Protein AF-X1I5X6-F1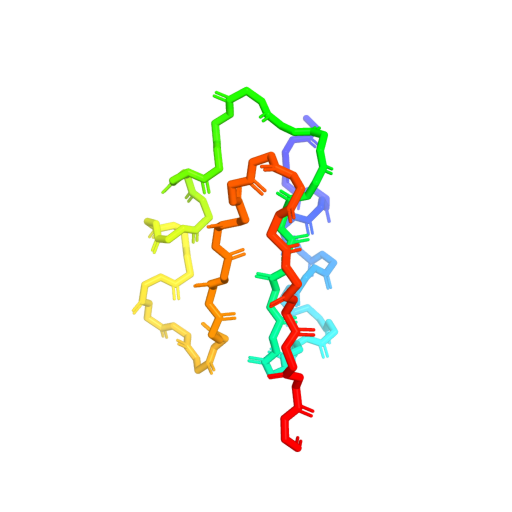 (afdb_monomer_lite)

pLDDT: mean 90.64, std 7.49, range [57.56, 96.38]

Sequence (51 aa):
MPHHLINFIKTVNPEHLIPIHTEQPHFFEIFFRNSDINIIIPTKNETINLQ

Organism: NCBI:txid412755

Structure (mmCIF, N/CA/C/O backbone):
data_AF-X1I5X6-F1
#
_entry.id   AF-X1I5X6-F1
#
loop_
_atom_site.group_PDB
_atom_site.id
_atom_site.type_symbol
_atom_site.label_atom_id
_atom_site.label_alt_id
_atom_site.label_comp_id
_atom_site.label_asym_id
_atom_site.label_entity_id
_atom_site.label_seq_id
_atom_site.pdbx_PDB_ins_code
_atom_site.Cartn_x
_atom_site.Cartn_y
_atom_site.Cartn_z
_atom_site.occupancy
_atom_site.B_iso_or_equiv
_atom_site.auth_seq_id
_atom_site.auth_comp_id
_atom_site.auth_asym_id
_atom_site.auth_atom_id
_atom_site.pdbx_PDB_model_num
ATOM 1 N N . MET A 1 1 ? -10.184 12.360 -8.996 1.00 57.56 1 MET A N 1
ATOM 2 C CA . MET A 1 1 ? -10.338 10.908 -8.744 1.00 57.56 1 MET A CA 1
ATOM 3 C C . MET A 1 1 ? -9.260 10.225 -7.861 1.00 57.56 1 MET A C 1
ATOM 5 O O . MET A 1 1 ? -9.367 9.019 -7.713 1.00 57.56 1 MET A O 1
ATOM 9 N N . PRO A 1 2 ? -8.325 10.903 -7.153 1.00 64.44 2 PRO A N 1
ATOM 10 C CA . PRO A 1 2 ? -7.537 10.256 -6.078 1.00 64.44 2 PRO A CA 1
ATOM 11 C C . PRO A 1 2 ? -8.332 10.027 -4.778 1.00 64.44 2 PRO A C 1
ATOM 13 O O . PRO A 1 2 ? -8.129 9.047 -4.071 1.00 64.44 2 PRO A O 1
ATOM 16 N N . HIS A 1 3 ? -9.277 10.924 -4.4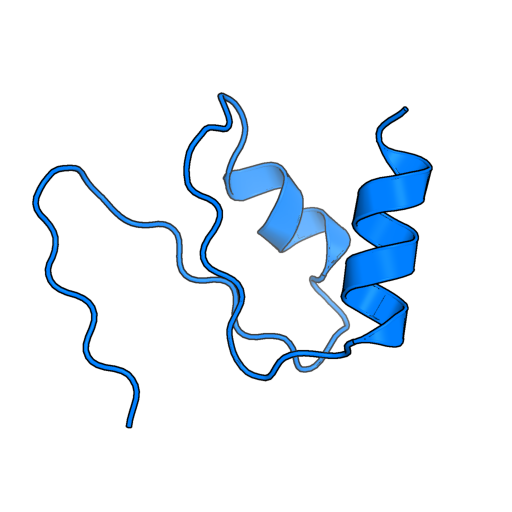76 1.00 74.38 3 HIS A N 1
ATOM 17 C CA . HIS A 1 3 ? -9.990 10.952 -3.192 1.00 74.38 3 HIS A CA 1
ATOM 18 C C . HIS A 1 3 ? -10.835 9.697 -2.915 1.00 74.38 3 HIS A C 1
ATOM 20 O O . HIS A 1 3 ? -10.948 9.291 -1.765 1.00 74.38 3 HIS A O 1
ATOM 26 N N . HIS A 1 4 ? -11.400 9.054 -3.945 1.00 87.88 4 HIS A N 1
ATOM 27 C CA . HIS A 1 4 ? -12.217 7.848 -3.760 1.00 87.88 4 HIS A CA 1
ATOM 28 C C . HIS A 1 4 ? -11.382 6.643 -3.327 1.00 87.88 4 HIS A C 1
ATOM 30 O O . HIS A 1 4 ? -11.779 5.947 -2.399 1.00 87.88 4 HIS A O 1
ATOM 36 N N . LEU A 1 5 ? -10.216 6.431 -3.948 1.00 89.06 5 LEU A N 1
ATOM 37 C CA . LEU A 1 5 ? -9.306 5.341 -3.585 1.00 89.06 5 LEU A CA 1
ATOM 38 C C . LEU A 1 5 ? -8.799 5.512 -2.152 1.00 89.06 5 LEU A C 1
ATOM 40 O O . LEU A 1 5 ? -8.815 4.578 -1.361 1.00 89.06 5 LEU A O 1
ATOM 44 N N . ILE A 1 6 ? -8.406 6.732 -1.805 1.00 89.75 6 ILE A N 1
ATOM 45 C CA . ILE A 1 6 ? -7.963 7.065 -0.457 1.00 89.75 6 ILE A CA 1
ATOM 46 C C . ILE A 1 6 ? -9.057 6.814 0.584 1.00 89.75 6 ILE A C 1
ATOM 48 O O . ILE A 1 6 ? -8.790 6.209 1.620 1.00 89.75 6 ILE A O 1
ATOM 52 N N . ASN A 1 7 ? -10.279 7.286 0.322 1.00 92.00 7 ASN A N 1
ATOM 53 C CA . ASN A 1 7 ? -11.398 7.082 1.237 1.00 92.00 7 ASN A CA 1
ATOM 54 C C . ASN A 1 7 ? -11.713 5.593 1.379 1.00 92.00 7 ASN A C 1
ATOM 56 O O . ASN A 1 7 ? -11.913 5.127 2.493 1.00 92.00 7 ASN A O 1
ATOM 60 N N . PHE A 1 8 ? -11.674 4.845 0.276 1.00 93.94 8 PHE A N 1
ATOM 61 C CA . PHE A 1 8 ? -11.835 3.397 0.290 1.00 93.94 8 PHE A CA 1
ATOM 62 C C . PHE A 1 8 ? -10.781 2.712 1.171 1.00 93.94 8 PHE A C 1
ATOM 64 O O . PHE A 1 8 ? -11.145 1.951 2.064 1.00 93.94 8 PHE A O 1
ATOM 71 N N . ILE A 1 9 ? -9.495 3.030 0.990 1.00 94.25 9 ILE A N 1
ATOM 72 C CA . ILE A 1 9 ? -8.405 2.459 1.797 1.00 94.25 9 ILE A CA 1
ATOM 73 C C . ILE A 1 9 ? -8.597 2.796 3.282 1.00 94.25 9 ILE A C 1
ATOM 75 O O . ILE A 1 9 ? -8.463 1.913 4.123 1.00 94.25 9 ILE A O 1
ATOM 79 N N . LYS A 1 10 ? -8.980 4.037 3.614 1.00 92.50 10 LYS A N 1
ATOM 80 C CA . LYS A 1 10 ? -9.289 4.440 4.999 1.00 92.50 10 LYS A CA 1
ATOM 81 C C . LYS A 1 10 ? -10.465 3.673 5.599 1.00 92.50 10 LYS A C 1
ATOM 83 O O . LYS A 1 10 ? -10.438 3.371 6.784 1.00 92.50 10 LYS A O 1
ATOM 88 N N . THR A 1 11 ? -11.501 3.391 4.811 1.00 94.94 11 THR A N 1
ATOM 89 C CA . THR A 1 11 ? -12.670 2.633 5.276 1.00 94.94 11 THR A CA 1
ATOM 90 C C . THR A 1 11 ? -12.346 1.158 5.486 1.00 94.94 11 THR A C 1
ATOM 92 O O . THR A 1 11 ? -12.828 0.573 6.449 1.00 94.94 11 THR A O 1
ATOM 95 N N . VAL A 1 12 ? -11.536 0.561 4.608 1.00 96.38 12 VAL A N 1
ATOM 96 C CA . VAL A 1 12 ? -11.079 -0.828 4.766 1.00 96.38 12 VAL A CA 1
ATOM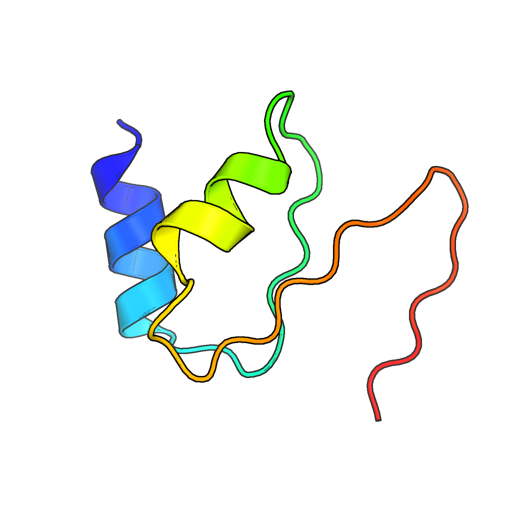 97 C C . VAL A 1 12 ? -10.103 -0.958 5.939 1.00 96.38 12 VAL A C 1
ATOM 99 O O . VAL A 1 12 ? -10.138 -1.970 6.629 1.00 96.38 12 VAL A O 1
ATOM 102 N N . ASN A 1 13 ? -9.270 0.063 6.172 1.00 94.69 13 ASN A N 1
ATOM 103 C CA . ASN A 1 13 ? -8.230 0.101 7.204 1.00 94.69 13 ASN A CA 1
ATOM 104 C C . ASN A 1 13 ? -7.346 -1.167 7.220 1.00 94.69 13 ASN A C 1
ATOM 106 O O . ASN A 1 13 ? -7.340 -1.902 8.209 1.00 94.69 13 ASN A O 1
ATOM 110 N N . PRO A 1 14 ? -6.651 -1.473 6.109 1.00 96.12 14 PRO A N 1
ATOM 111 C CA . PRO A 1 14 ? -5.856 -2.690 6.006 1.00 96.12 14 PRO A CA 1
ATOM 112 C C . PRO A 1 14 ? -4.599 -2.622 6.878 1.00 96.12 14 PRO A C 1
ATOM 114 O O . PRO A 1 14 ? -3.989 -1.567 7.009 1.00 96.12 14 PRO A O 1
ATOM 117 N N . GLU A 1 15 ? -4.148 -3.768 7.384 1.00 96.19 15 GLU A N 1
ATOM 118 C CA . GLU A 1 15 ? -2.841 -3.875 8.048 1.00 96.19 15 GLU A CA 1
ATOM 119 C C . GLU A 1 15 ? -1.687 -3.609 7.068 1.00 96.19 15 GLU A C 1
ATOM 121 O O . GLU A 1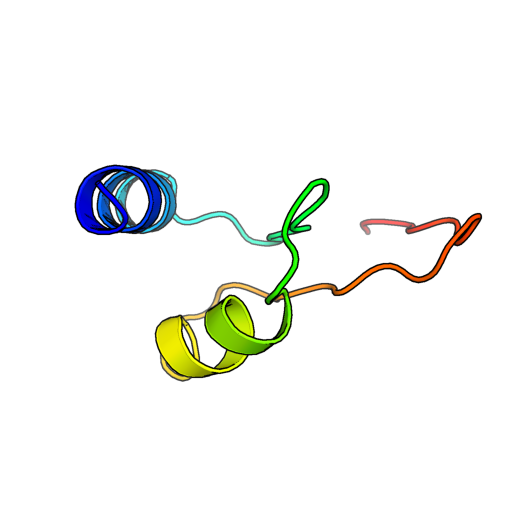 15 ? -0.741 -2.895 7.391 1.00 96.19 15 GLU A O 1
ATOM 126 N N . HIS A 1 16 ? -1.799 -4.123 5.838 1.00 96.19 16 HIS A N 1
ATOM 127 C CA . HIS A 1 16 ? -0.799 -3.966 4.783 1.00 96.19 16 HIS A CA 1
ATOM 128 C C . HIS A 1 16 ? -1.400 -3.354 3.518 1.00 96.19 16 HIS A C 1
ATOM 130 O O . HIS A 1 16 ? -2.421 -3.824 3.009 1.00 96.19 16 HIS A O 1
ATOM 136 N N . LEU A 1 17 ? -0.725 -2.351 2.954 1.00 95.44 17 LEU A N 1
ATOM 137 C CA . LEU A 1 17 ? -1.056 -1.774 1.652 1.00 95.44 17 LEU A CA 1
ATOM 138 C C . LEU A 1 17 ? 0.131 -1.920 0.696 1.00 95.44 17 LEU A C 1
ATOM 140 O O . LEU A 1 17 ? 1.197 -1.352 0.926 1.00 95.44 17 LEU A O 1
ATOM 144 N N . ILE A 1 18 ? -0.090 -2.642 -0.405 1.00 95.38 18 ILE A N 1
ATOM 145 C CA . ILE A 1 18 ? 0.907 -2.899 -1.451 1.00 95.38 18 ILE A CA 1
ATOM 146 C C . ILE A 1 18 ? 0.436 -2.230 -2.754 1.00 95.38 18 ILE A C 1
ATOM 148 O O . ILE A 1 18 ? -0.400 -2.795 -3.467 1.00 95.38 18 ILE A O 1
ATOM 152 N N . PRO A 1 19 ? 0.909 -1.017 -3.086 1.00 92.75 19 PRO A N 1
ATOM 153 C CA . PRO A 1 19 ? 0.509 -0.342 -4.310 1.00 92.75 19 PRO A CA 1
ATOM 154 C C . PRO A 1 19 ? 1.249 -0.928 -5.524 1.00 92.75 19 PRO A C 1
ATOM 156 O O . PRO A 1 19 ? 2.430 -0.672 -5.743 1.00 92.75 19 PRO A O 1
ATOM 159 N N . ILE A 1 20 ? 0.523 -1.687 -6.345 1.00 87.38 20 ILE A N 1
ATOM 160 C CA . ILE A 1 20 ? 0.965 -2.211 -7.646 1.00 87.38 20 ILE A CA 1
ATOM 161 C C . ILE A 1 20 ? 0.179 -1.480 -8.747 1.00 87.38 20 ILE A C 1
ATOM 163 O O . ILE A 1 20 ? -1.027 -1.312 -8.615 1.00 87.38 20 ILE A O 1
ATOM 167 N N . HIS A 1 21 ? 0.838 -1.004 -9.809 1.00 87.88 21 HIS A N 1
ATOM 168 C CA . HIS A 1 21 ? 0.270 -0.120 -10.858 1.00 87.88 21 HIS A CA 1
ATOM 169 C C . HIS A 1 21 ? 0.101 1.368 -10.491 1.00 87.88 21 HIS A C 1
ATOM 171 O O . HIS A 1 21 ? -0.927 1.983 -10.768 1.00 87.88 21 HIS A O 1
ATOM 177 N N . THR A 1 22 ? 1.136 1.979 -9.916 1.00 88.31 22 THR A N 1
ATOM 178 C CA . THR A 1 22 ? 1.216 3.437 -9.738 1.00 88.31 22 THR A CA 1
ATOM 179 C C . THR A 1 22 ? 2.599 3.954 -10.122 1.00 88.31 22 THR A C 1
ATOM 181 O O . THR A 1 22 ? 3.602 3.309 -9.832 1.00 88.31 22 THR A O 1
ATOM 184 N N . GLU A 1 23 ? 2.654 5.142 -10.724 1.00 89.88 23 GLU A N 1
ATOM 185 C CA . GLU A 1 23 ? 3.905 5.871 -10.993 1.00 89.88 23 GLU A CA 1
ATOM 186 C C . GLU A 1 23 ? 4.441 6.585 -9.736 1.00 89.88 23 GLU A C 1
ATOM 188 O O . GLU A 1 23 ? 5.559 7.093 -9.723 1.00 89.88 23 GLU A O 1
ATOM 193 N N . GLN A 1 24 ? 3.635 6.666 -8.668 1.00 91.00 24 GLN A N 1
ATOM 194 C CA . GLN A 1 24 ? 3.955 7.397 -7.436 1.00 91.00 24 GLN A CA 1
ATOM 195 C C . GLN A 1 24 ? 3.660 6.552 -6.182 1.00 91.00 24 GLN A C 1
ATOM 197 O O . GLN A 1 24 ? 2.775 6.900 -5.397 1.00 91.00 24 GLN A O 1
ATOM 202 N N . PRO A 1 25 ? 4.369 5.433 -5.951 1.00 91.69 25 PRO A N 1
ATOM 203 C CA . PRO A 1 25 ? 4.118 4.569 -4.793 1.00 91.69 25 PRO A CA 1
ATOM 204 C C . PRO A 1 25 ? 4.424 5.261 -3.453 1.00 91.69 25 PRO A C 1
ATOM 206 O O . PRO A 1 25 ? 3.671 5.115 -2.494 1.00 91.69 25 PRO A O 1
ATOM 209 N N . HIS A 1 26 ? 5.445 6.121 -3.406 1.00 92.62 26 HIS A N 1
ATOM 210 C CA . HIS A 1 26 ? 5.815 6.891 -2.207 1.00 92.62 26 HIS A CA 1
ATOM 211 C C . HIS A 1 26 ? 4.763 7.924 -1.777 1.00 92.62 26 HIS A C 1
ATOM 213 O O . HIS A 1 26 ? 4.783 8.414 -0.649 1.00 92.62 26 HIS A O 1
ATOM 219 N N . PHE A 1 27 ? 3.797 8.251 -2.644 1.00 91.81 27 PHE A N 1
ATOM 220 C CA . PHE A 1 27 ? 2.673 9.102 -2.252 1.00 91.81 27 PHE A CA 1
ATOM 221 C C . PHE A 1 27 ? 1.857 8.469 -1.116 1.00 91.81 27 PHE A C 1
ATOM 223 O O . PHE A 1 27 ? 1.377 9.176 -0.230 1.00 91.81 27 PHE A O 1
ATOM 230 N N . PHE A 1 28 ? 1.726 7.141 -1.118 1.00 92.31 28 PHE A N 1
ATOM 231 C CA . PHE A 1 28 ? 0.957 6.418 -0.112 1.00 92.31 28 PHE A CA 1
ATOM 232 C C . PHE A 1 28 ? 1.621 6.494 1.270 1.00 92.31 28 PHE A C 1
ATOM 234 O O . PHE A 1 28 ? 0.918 6.681 2.257 1.00 92.31 28 PHE A O 1
ATOM 241 N N . GLU A 1 29 ? 2.954 6.481 1.347 1.00 93.62 29 GLU A N 1
ATOM 242 C CA . GLU A 1 29 ? 3.696 6.681 2.603 1.00 93.62 29 GLU A CA 1
ATOM 243 C C . GLU A 1 29 ? 3.425 8.061 3.215 1.00 93.62 29 GLU A C 1
ATOM 245 O O . GLU A 1 29 ? 3.196 8.184 4.416 1.00 93.62 29 GLU A O 1
ATOM 250 N N . ILE A 1 30 ? 3.398 9.112 2.388 1.00 92.50 30 ILE A N 1
ATOM 251 C CA . ILE A 1 30 ? 3.091 10.476 2.844 1.00 92.50 30 ILE A CA 1
ATOM 252 C C . ILE A 1 30 ? 1.637 10.562 3.305 1.00 92.50 30 ILE A C 1
ATOM 254 O O . ILE A 1 30 ? 1.342 11.139 4.354 1.00 92.50 30 ILE A O 1
ATOM 258 N N . PHE A 1 31 ? 0.723 9.996 2.519 1.00 90.88 31 PHE A N 1
ATOM 259 C CA . PHE A 1 31 ? -0.706 10.103 2.772 1.00 90.88 31 PHE A 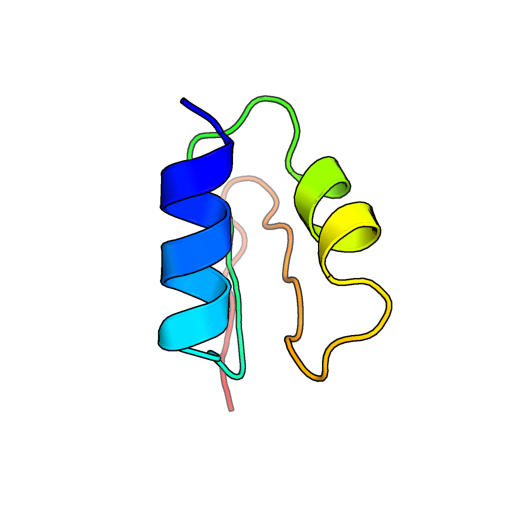CA 1
ATOM 260 C C . PHE A 1 31 ? -1.136 9.356 4.045 1.00 90.88 31 PHE A C 1
ATOM 262 O O . PHE A 1 31 ? -1.994 9.834 4.791 1.00 90.88 31 PHE A O 1
ATOM 269 N N . PHE A 1 32 ? -0.526 8.199 4.299 1.00 93.06 32 PHE A N 1
ATOM 270 C CA . PHE A 1 32 ? -0.859 7.296 5.401 1.00 93.06 32 PHE A CA 1
ATOM 271 C C . PHE A 1 32 ? 0.149 7.341 6.557 1.00 93.06 32 PHE A C 1
ATOM 273 O O . PHE A 1 32 ? 0.082 6.517 7.462 1.00 93.06 32 PHE A O 1
ATOM 280 N N . ARG A 1 33 ? 1.025 8.354 6.589 1.00 91.88 33 ARG A N 1
ATOM 281 C CA . ARG A 1 33 ? 2.089 8.524 7.595 1.00 91.88 33 ARG A CA 1
ATOM 282 C C . ARG A 1 33 ? 1.627 8.428 9.052 1.00 91.88 33 ARG A C 1
ATOM 284 O O . ARG A 1 33 ? 2.391 8.001 9.906 1.00 91.88 33 ARG A O 1
ATOM 291 N N . ASN A 1 34 ? 0.403 8.873 9.328 1.00 92.31 34 ASN A N 1
ATOM 292 C CA . ASN A 1 34 ? -0.180 8.908 10.671 1.00 92.31 34 ASN A CA 1
ATOM 293 C C . ASN A 1 34 ? -1.244 7.815 10.876 1.00 92.31 34 ASN A C 1
ATOM 295 O O . ASN A 1 34 ? -2.117 7.974 11.727 1.00 92.31 34 ASN A O 1
ATOM 299 N N . SER A 1 35 ? -1.243 6.771 10.048 1.00 92.81 35 SER A N 1
ATOM 300 C CA . SER A 1 35 ? -2.123 5.610 10.200 1.00 92.81 35 SER A CA 1
ATOM 301 C C . SER A 1 35 ? -1.313 4.377 10.571 1.00 92.81 35 SER A C 1
ATOM 303 O O . SER A 1 35 ? -0.120 4.321 10.289 1.00 92.81 35 SER A O 1
ATOM 305 N N . ASP A 1 36 ? -1.987 3.374 11.120 1.00 94.25 36 ASP A N 1
ATOM 306 C CA . ASP A 1 36 ? -1.374 2.086 11.463 1.00 94.25 36 ASP A CA 1
ATOM 307 C C . ASP A 1 36 ? -1.171 1.176 10.233 1.00 94.25 36 ASP A C 1
ATOM 309 O O . ASP A 1 36 ? -0.768 0.024 10.361 1.00 94.25 36 ASP A O 1
ATOM 313 N N . ILE A 1 37 ? -1.454 1.686 9.030 1.00 95.94 37 ILE A N 1
ATOM 314 C CA . ILE A 1 37 ? -1.319 0.953 7.772 1.00 95.94 37 ILE A CA 1
ATOM 315 C C . ILE A 1 37 ? 0.165 0.834 7.418 1.00 95.94 37 ILE A C 1
ATOM 317 O O . ILE A 1 37 ? 0.839 1.836 7.163 1.00 95.94 37 ILE A O 1
ATOM 321 N N . ASN A 1 38 ? 0.659 -0.397 7.313 1.00 95.56 38 ASN A N 1
ATOM 322 C CA . ASN A 1 38 ? 2.007 -0.672 6.839 1.00 95.56 38 ASN A CA 1
ATOM 323 C C . ASN A 1 38 ? 2.061 -0.603 5.302 1.00 95.56 38 ASN A C 1
ATOM 325 O O . ASN A 1 38 ? 1.488 -1.443 4.601 1.00 95.56 38 ASN A O 1
ATOM 329 N N . ILE A 1 39 ? 2.749 0.409 4.772 1.00 95.69 39 ILE A N 1
ATOM 330 C CA . ILE A 1 39 ? 2.925 0.611 3.331 1.00 95.69 39 ILE A CA 1
ATOM 331 C C . ILE A 1 39 ? 4.142 -0.191 2.868 1.00 95.69 39 ILE A C 1
ATOM 333 O O . ILE A 1 39 ? 5.258 0.059 3.317 1.00 95.69 39 ILE A O 1
ATOM 337 N N . ILE A 1 40 ? 3.943 -1.124 1.939 1.00 95.56 40 ILE A N 1
ATOM 338 C CA . ILE A 1 40 ? 5.018 -1.949 1.375 1.00 95.56 40 ILE A CA 1
ATOM 339 C C . ILE A 1 40 ? 5.153 -1.590 -0.099 1.00 95.56 40 ILE A C 1
ATOM 341 O O . ILE A 1 40 ? 4.255 -1.880 -0.885 1.00 95.56 40 ILE A O 1
ATOM 345 N N . ILE A 1 41 ? 6.264 -0.962 -0.485 1.00 94.56 41 ILE A N 1
ATOM 346 C CA . ILE A 1 41 ? 6.537 -0.606 -1.882 1.00 94.56 41 ILE A CA 1
ATOM 347 C C . ILE A 1 41 ? 7.370 -1.723 -2.515 1.00 94.56 41 ILE A C 1
ATOM 349 O O . ILE A 1 41 ? 8.563 -1.812 -2.224 1.00 94.56 41 ILE A O 1
ATOM 353 N N . PRO A 1 42 ? 6.773 -2.570 -3.372 1.00 92.62 42 PRO A N 1
ATOM 354 C CA . PRO A 1 42 ? 7.499 -3.671 -3.978 1.00 92.62 42 PRO A CA 1
ATOM 355 C C . PRO A 1 42 ? 8.468 -3.177 -5.051 1.00 92.62 42 PRO A C 1
ATOM 357 O O . PRO A 1 42 ? 8.159 -2.288 -5.851 1.00 92.62 42 PRO A O 1
ATOM 360 N N . THR A 1 43 ? 9.605 -3.851 -5.143 1.00 91.06 43 THR A N 1
ATOM 361 C CA . THR A 1 43 ? 10.484 -3.830 -6.309 1.00 91.06 43 THR A CA 1
ATOM 362 C C . THR A 1 43 ? 10.103 -4.938 -7.296 1.00 91.06 43 THR A C 1
ATOM 364 O O . THR A 1 43 ? 9.379 -5.888 -6.988 1.00 91.06 43 THR A O 1
ATOM 367 N N . LYS A 1 44 ? 10.539 -4.810 -8.554 1.00 89.06 44 LYS A N 1
ATOM 368 C CA . LYS A 1 44 ? 10.175 -5.771 -9.603 1.00 89.06 44 LYS A CA 1
ATOM 369 C C . LYS A 1 44 ? 10.710 -7.167 -9.261 1.00 89.06 44 LYS A C 1
ATOM 371 O O . LYS A 1 44 ? 11.907 -7.323 -9.047 1.00 89.06 44 LYS A O 1
ATOM 376 N N . ASN A 1 45 ? 9.832 -8.172 -9.326 1.00 91.56 45 ASN A N 1
ATOM 377 C CA . ASN A 1 45 ? 10.104 -9.579 -8.987 1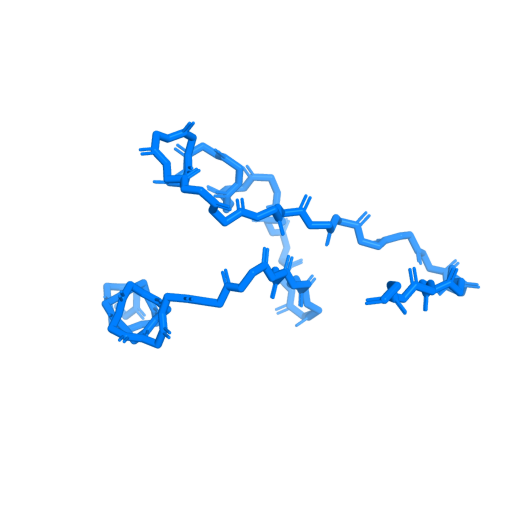.00 91.56 45 ASN A CA 1
ATOM 378 C C . ASN A 1 45 ? 10.407 -9.835 -7.499 1.00 91.56 45 ASN A C 1
ATOM 380 O O . ASN A 1 45 ? 10.928 -10.896 -7.161 1.00 91.56 45 ASN A O 1
ATOM 384 N N . GLU A 1 46 ? 10.091 -8.889 -6.617 1.00 93.31 46 GLU A N 1
ATOM 385 C CA . GLU A 1 46 ? 10.195 -9.098 -5.178 1.00 93.31 46 GLU A CA 1
ATOM 386 C C . GLU A 1 46 ? 9.090 -10.028 -4.669 1.00 93.31 46 GLU A C 1
ATOM 388 O O . GLU A 1 46 ? 7.915 -9.871 -5.011 1.00 93.31 46 GLU A O 1
ATOM 393 N N . THR A 1 47 ? 9.468 -10.987 -3.824 1.00 94.00 47 THR A N 1
ATOM 394 C CA . THR A 1 47 ? 8.521 -11.835 -3.097 1.00 94.00 47 THR A CA 1
ATOM 395 C C . THR A 1 47 ? 8.239 -11.209 -1.739 1.00 94.00 47 THR A C 1
ATOM 397 O O . THR A 1 47 ? 9.137 -11.118 -0.904 1.00 94.00 47 THR A O 1
ATOM 400 N N . ILE A 1 48 ? 6.985 -10.828 -1.497 1.00 93.06 48 ILE A N 1
ATOM 401 C CA . ILE A 1 48 ? 6.526 -10.323 -0.200 1.00 93.06 48 ILE A CA 1
ATOM 402 C C . ILE A 1 48 ? 5.923 -11.484 0.593 1.00 93.06 48 ILE A C 1
ATOM 404 O O . ILE A 1 48 ? 5.011 -12.154 0.111 1.00 93.06 48 ILE A O 1
ATOM 408 N N . ASN A 1 49 ? 6.407 -11.694 1.817 1.00 92.06 49 ASN A N 1
ATOM 409 C CA . ASN A 1 49 ? 5.794 -12.606 2.779 1.00 92.06 49 ASN A CA 1
ATOM 410 C C . ASN A 1 49 ? 5.066 -11.774 3.835 1.00 92.06 49 ASN A C 1
ATOM 412 O O . ASN A 1 49 ? 5.705 -11.030 4.576 1.00 92.06 49 ASN A O 1
ATOM 416 N N . LEU A 1 50 ? 3.742 -11.893 3.878 1.00 88.38 50 LEU A N 1
ATOM 417 C CA . LEU A 1 50 ? 2.926 -11.325 4.947 1.00 88.38 50 LEU A CA 1
ATOM 418 C C . LEU A 1 50 ? 2.857 -12.373 6.064 1.00 88.38 50 LEU A C 1
ATOM 420 O O . LEU A 1 50 ? 2.639 -13.550 5.764 1.00 88.38 50 LEU A O 1
ATOM 424 N N . GLN A 1 51 ? 3.160 -11.970 7.300 1.00 72.38 51 GLN A N 1
ATOM 425 C CA . GLN A 1 51 ? 3.132 -12.868 8.460 1.00 72.38 51 GLN A CA 1
ATOM 426 C C . GLN A 1 51 ? 1.706 -13.128 8.938 1.00 72.38 51 GLN A C 1
ATOM 428 O O . GLN A 1 51 ? 0.852 -12.237 8.748 1.00 72.38 51 GLN A O 1
#

Secondary structure (DSSP, 8-state):
-HHHHHHHHHHH--SEE---S-S-THHHHHHTTTSS-EE--PPTTPPP---

Radius of gyration: 11.18 Å; chains: 1; bounding box: 23×24×22 Å

Foldseek 3Di:
DVVVVLVVCVVVLDQEDEDDPDPCLCVCCVSCVPGNYHYDYDDPPDDDDDD